Protein AF-A0A7S2MHM2-F1 (afdb_monomer_lite)

InterPro domains:
  IPR000322 Glycoside hydrolase family 31, TIM barrel domain [PF01055] (9-125)
  IPR017853 Glycoside hydrolase superfamily [SSF51445] (14-137)
  IPR051816 Glycosyl Hydrolase Family 31 [PTHR43863] (15-139)

pLDDT: mean 83.75, std 18.05, range [33.81, 98.25]

Sequence (139 aa):
MPAANVVGRRDEGSDVMLGRAAWAGSQRYGGGVWSGDTRSTWADFNQQFKAGLNMVMSGITYWTTDIGGFGRDVHTPGSGITTDPYMRELIVRWFQWGAFCPLFRLHGCRTGPTWPAGEPGLCGQTPSNEVWMYGEEAE

Foldseek 3Di:
DDDDPPQQDPPDDPDEAEDQDDDQPRVVNRYAYEVPQFWLDPVRLVVVVVVLVVCVVSVRQRYAYAQSGAFHDLVDPPTLALARPRSLVSNLVSQVVLVVGNHRDHYYQGAHPPDDRPPGRPRPVHDDRDQCSNDPVSD

Secondary structure (DSSP, 8-state):
---------TTS-----EES---TTGGGGT-EEE--S-BSSHHHHHHHHHHHHHHHHTT--SEE--TT-SB--TTSTTTT-TTSHHHHHHHHHHHHHHTTSSS---------TTSPTTS---TTSSPP-SGGGG-GGG-

Structure (mmCIF, N/CA/C/O backbone):
data_AF-A0A7S2MHM2-F1
#
_entry.id   AF-A0A7S2MHM2-F1
#
loop_
_atom_site.group_PDB
_atom_site.id
_atom_site.type_symbol
_atom_site.label_atom_id
_atom_site.label_alt_id
_atom_site.label_comp_id
_atom_site.label_asym_id
_atom_site.label_entity_id
_atom_site.label_seq_id
_atom_site.pdbx_PDB_ins_code
_atom_site.Cartn_x
_atom_site.Cartn_y
_atom_site.Cartn_z
_atom_site.occupancy
_atom_site.B_iso_or_equiv
_atom_site.auth_seq_id
_atom_site.auth_comp_id
_atom_site.auth_asym_id
_atom_site.auth_atom_id
_atom_site.pdbx_PDB_model_num
ATOM 1 N N . MET A 1 1 ? -14.139 27.022 24.654 1.00 34.69 1 MET A N 1
ATOM 2 C CA . MET A 1 1 ? -14.080 26.711 23.210 1.00 34.69 1 MET A CA 1
ATOM 3 C C . MET A 1 1 ? -14.200 25.199 23.055 1.00 34.69 1 MET A C 1
ATOM 5 O O . MET A 1 1 ? -13.219 24.529 23.359 1.00 34.69 1 MET A O 1
ATOM 9 N N . PRO A 1 2 ? -15.361 24.611 22.721 1.00 33.81 2 PRO A N 1
ATOM 10 C CA . PRO A 1 2 ? -15.408 23.174 22.489 1.00 33.81 2 PRO A CA 1
ATOM 11 C C . PRO A 1 2 ? -14.804 22.874 21.111 1.00 33.81 2 PRO A C 1
ATOM 13 O O . PRO A 1 2 ? -15.116 23.545 20.128 1.00 33.81 2 PRO A O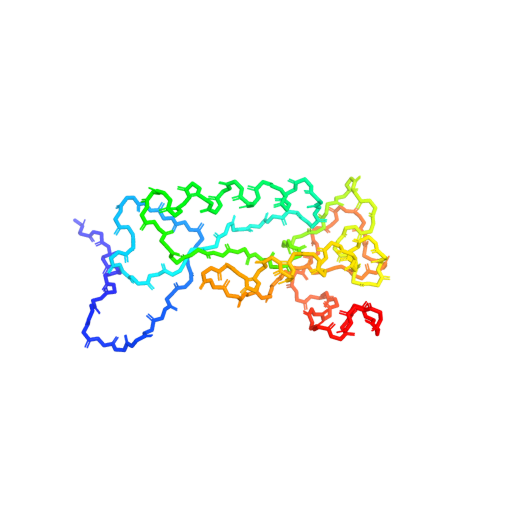 1
ATOM 16 N N . ALA A 1 3 ? -13.897 21.899 21.069 1.00 35.56 3 ALA A N 1
ATOM 17 C CA . ALA A 1 3 ? -13.315 21.379 19.842 1.00 35.56 3 ALA A CA 1
ATOM 18 C C . ALA A 1 3 ? -14.413 20.772 18.955 1.00 35.56 3 ALA A C 1
ATOM 20 O O . ALA A 1 3 ? -15.348 20.144 19.455 1.00 35.56 3 ALA A O 1
ATOM 21 N N . ALA A 1 4 ? -14.297 20.978 17.643 1.00 37.09 4 ALA A N 1
ATOM 22 C CA . ALA A 1 4 ? -15.204 20.422 16.652 1.00 37.09 4 ALA A CA 1
ATOM 23 C C . ALA A 1 4 ? -15.181 18.886 16.715 1.00 37.09 4 ALA A C 1
ATOM 25 O O . ALA A 1 4 ? -14.258 18.231 16.235 1.00 37.09 4 ALA A O 1
ATOM 26 N N . ASN A 1 5 ? -16.215 18.317 17.325 1.00 34.44 5 ASN A N 1
ATOM 27 C CA . ASN A 1 5 ? -16.526 16.902 17.248 1.00 34.44 5 ASN A CA 1
ATOM 28 C C . ASN A 1 5 ? -17.070 16.611 15.846 1.00 34.44 5 ASN A C 1
ATOM 30 O O . ASN A 1 5 ? -18.279 16.674 15.629 1.00 34.44 5 ASN A O 1
ATOM 34 N N . VAL A 1 6 ? -16.203 16.247 14.899 1.00 42.94 6 VAL A N 1
ATOM 35 C CA . VAL A 1 6 ? -16.643 15.457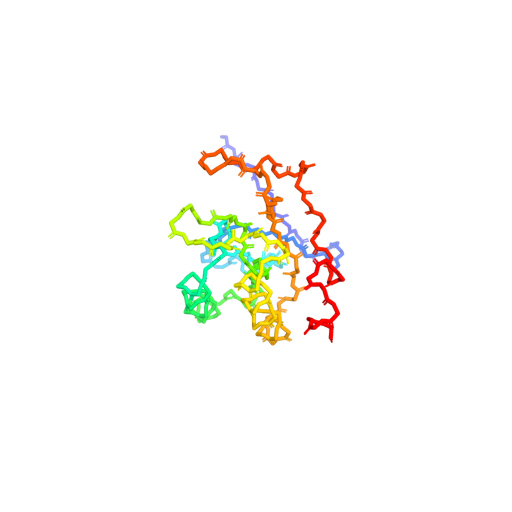 13.737 1.00 42.94 6 VAL A CA 1
ATOM 36 C C . VAL A 1 6 ? -16.861 14.030 14.242 1.00 42.94 6 VAL A C 1
ATOM 38 O O . VAL A 1 6 ? -16.046 13.131 14.059 1.00 42.94 6 VAL A O 1
ATOM 41 N N . VAL A 1 7 ? -17.931 13.855 15.016 1.00 47.66 7 VAL A N 1
ATOM 42 C CA . VAL A 1 7 ? -18.399 12.553 15.482 1.00 47.66 7 VAL A CA 1
ATOM 43 C C . VAL A 1 7 ? -19.295 12.016 14.380 1.00 47.66 7 VAL A C 1
ATOM 45 O O . VAL A 1 7 ? -20.451 12.415 14.268 1.00 47.66 7 VAL A O 1
ATOM 48 N N . GLY A 1 8 ? -18.744 11.117 13.562 1.00 45.97 8 GLY A N 1
ATOM 49 C CA . GLY A 1 8 ? -19.541 10.202 12.750 1.00 45.97 8 GLY A CA 1
ATOM 50 C C . GLY A 1 8 ? -20.414 9.381 13.694 1.00 45.97 8 GLY A C 1
ATOM 51 O O . GLY A 1 8 ? -19.940 8.472 14.379 1.00 45.97 8 GLY A O 1
ATOM 52 N N . ARG A 1 9 ? -21.665 9.810 13.832 1.00 44.19 9 ARG A N 1
ATOM 53 C CA . ARG A 1 9 ? -22.693 9.197 14.666 1.00 44.19 9 ARG A CA 1
ATOM 54 C C . ARG A 1 9 ? -23.286 8.034 13.867 1.00 44.19 9 ARG A C 1
ATOM 56 O O . ARG A 1 9 ? -23.596 8.203 12.696 1.00 44.19 9 ARG A O 1
ATOM 63 N N . ARG A 1 10 ? -23.424 6.862 14.492 1.00 49.84 10 ARG A N 1
ATOM 64 C CA . ARG A 1 10 ? -23.901 5.595 13.891 1.00 49.84 10 ARG A CA 1
ATOM 65 C C . ARG A 1 10 ? -25.396 5.582 13.498 1.00 49.84 10 ARG A C 1
ATOM 67 O O . ARG A 1 10 ? -26.002 4.519 13.522 1.00 49.84 10 ARG A O 1
ATOM 74 N N . ASP A 1 11 ? -25.982 6.723 13.142 1.00 53.53 11 ASP A N 1
ATOM 75 C CA . ASP A 1 11 ? -27.428 6.827 12.889 1.00 53.53 11 ASP A CA 1
ATOM 76 C C . ASP A 1 11 ? -27.802 7.202 11.439 1.00 53.53 11 ASP A C 1
ATOM 78 O O . ASP A 1 11 ? -28.986 7.252 11.127 1.00 53.53 11 ASP A O 1
ATOM 82 N N . GLU A 1 12 ? -26.845 7.371 10.518 1.00 52.75 12 GLU A N 1
ATOM 83 C CA . GLU A 1 12 ? -27.126 7.571 9.085 1.00 52.75 12 GLU A CA 1
ATOM 84 C C . GLU A 1 12 ? -26.075 6.846 8.221 1.00 52.75 12 GLU A C 1
ATOM 86 O O . GLU A 1 12 ? -24.896 7.173 8.289 1.00 52.75 12 GLU A O 1
ATOM 91 N N . GLY A 1 13 ? -26.506 5.860 7.421 1.00 56.91 13 GLY A N 1
ATOM 92 C CA . GLY A 1 13 ? -25.727 5.278 6.315 1.00 56.91 13 GLY A CA 1
ATOM 93 C C . GLY A 1 13 ? -24.604 4.300 6.692 1.00 56.91 13 GLY A C 1
ATOM 94 O O . GLY A 1 13 ? -23.831 4.502 7.622 1.00 56.91 13 GLY A O 1
ATOM 95 N N . SER A 1 14 ? -24.472 3.214 5.931 1.00 70.50 14 SER A N 1
ATOM 96 C CA . SER A 1 14 ? -23.352 2.260 5.985 1.00 70.50 14 SER A CA 1
ATOM 97 C C . SER A 1 14 ? -22.073 2.823 5.341 1.00 70.50 14 SER A C 1
ATOM 99 O O . SER A 1 14 ? -21.382 2.111 4.611 1.00 70.50 14 SER A O 1
ATOM 101 N N . ASP A 1 15 ? -21.790 4.107 5.550 1.00 78.12 15 ASP A N 1
ATOM 102 C CA . ASP A 1 15 ? -20.695 4.807 4.888 1.00 78.12 15 ASP A CA 1
ATOM 103 C C . ASP A 1 15 ? -19.367 4.531 5.598 1.00 78.12 15 ASP A C 1
ATOM 105 O O . ASP A 1 15 ? -19.273 4.514 6.828 1.00 78.12 15 ASP A O 1
ATOM 109 N N . VAL A 1 16 ? -18.315 4.321 4.807 1.00 81.88 16 VAL A N 1
ATOM 110 C CA . VAL A 1 16 ? -16.957 4.076 5.302 1.00 81.88 16 VAL A CA 1
ATOM 111 C C . VAL A 1 16 ? -16.073 5.250 4.912 1.00 81.88 16 VAL A C 1
ATOM 113 O O . VAL A 1 16 ? -15.862 5.525 3.732 1.00 81.88 16 VAL A O 1
ATOM 116 N N . MET A 1 17 ? -15.512 5.924 5.914 1.00 88.94 17 MET A N 1
ATOM 117 C CA . MET A 1 17 ? -14.515 6.975 5.709 1.00 88.94 17 MET A CA 1
ATOM 118 C C . MET A 1 17 ? -13.121 6.362 5.618 1.00 88.94 17 MET A C 1
ATOM 120 O O . MET A 1 17 ? -12.796 5.465 6.389 1.00 88.94 17 MET A O 1
ATOM 124 N N . LEU A 1 18 ? -12.270 6.868 4.728 1.00 93.38 18 LEU A N 1
ATOM 125 C CA . LEU A 1 18 ? -10.874 6.445 4.637 1.00 93.38 18 LEU A CA 1
ATOM 126 C C . LEU A 1 18 ? -9.971 7.502 5.293 1.00 93.38 18 LEU A C 1
ATOM 128 O O . LEU A 1 18 ? -9.887 8.632 4.816 1.00 93.38 18 LEU A O 1
ATOM 132 N N . GLY A 1 19 ? -9.310 7.149 6.398 1.00 94.00 19 GLY A N 1
ATOM 133 C CA . GLY A 1 19 ? -8.427 8.023 7.178 1.00 94.00 19 GLY A CA 1
ATOM 134 C C . GLY A 1 19 ? -6.959 7.583 7.144 1.00 94.00 19 GLY A C 1
ATOM 135 O O . GLY A 1 19 ? -6.657 6.396 7.111 1.00 94.00 19 GLY A O 1
ATOM 136 N N . ARG A 1 20 ? -6.016 8.535 7.167 1.00 95.56 20 ARG A N 1
ATOM 137 C CA . ARG A 1 20 ? -4.564 8.233 7.108 1.00 95.56 20 ARG A CA 1
ATOM 138 C C . ARG A 1 20 ? -3.930 7.992 8.480 1.00 95.56 20 ARG A C 1
ATOM 140 O O . ARG A 1 20 ? -2.751 7.681 8.584 1.00 95.56 20 ARG A O 1
ATOM 147 N N . ALA A 1 21 ? -4.693 8.208 9.544 1.00 93.38 21 ALA A N 1
ATOM 148 C CA . ALA A 1 21 ? -4.233 8.095 10.917 1.00 93.38 21 ALA A CA 1
ATOM 149 C C . ALA A 1 21 ? -5.366 7.588 11.806 1.00 93.38 21 ALA A C 1
ATOM 151 O O . ALA A 1 21 ? -6.546 7.800 11.520 1.00 93.38 21 ALA A O 1
ATOM 152 N N . ALA A 1 22 ? -4.989 6.944 12.903 1.00 93.62 22 ALA A N 1
ATOM 153 C CA . ALA A 1 22 ? -5.911 6.444 13.905 1.00 93.62 22 ALA A CA 1
ATOM 154 C C . ALA A 1 22 ? -5.315 6.589 15.304 1.00 93.62 22 ALA A C 1
ATOM 156 O O . ALA A 1 22 ? -4.102 6.702 15.479 1.00 93.62 22 ALA A O 1
ATOM 157 N N . TRP A 1 23 ? -6.194 6.562 16.297 1.00 94.44 23 TRP A N 1
ATOM 158 C CA . TRP A 1 23 ? -5.847 6.489 17.707 1.00 94.44 23 TRP A CA 1
ATOM 159 C C . TRP A 1 23 ? -6.633 5.355 18.372 1.00 94.44 23 TRP A C 1
ATOM 161 O O . TRP A 1 23 ? -7.527 4.753 17.771 1.00 94.44 23 TRP A O 1
ATOM 171 N N . ALA A 1 24 ? -6.317 5.065 19.633 1.00 94.81 24 ALA A N 1
ATOM 172 C CA . ALA A 1 24 ? -7.032 4.073 20.420 1.00 94.81 24 ALA A CA 1
ATOM 173 C C . ALA A 1 24 ? -8.553 4.315 20.382 1.00 94.81 24 ALA A C 1
ATOM 175 O O . ALA A 1 24 ? -9.061 5.377 20.761 1.00 94.81 24 ALA A O 1
ATOM 176 N N . GLY A 1 25 ? -9.286 3.301 19.922 1.00 92.12 25 GLY A N 1
ATOM 177 C CA . GLY A 1 25 ? -10.737 3.345 19.813 1.00 92.12 25 GLY A CA 1
ATOM 178 C C . GLY A 1 25 ? -11.279 3.934 18.507 1.00 92.12 25 GLY A C 1
ATOM 179 O O . GLY A 1 25 ? -12.500 4.005 18.379 1.00 92.12 25 GLY A O 1
ATOM 180 N N . SER A 1 26 ? -10.436 4.323 17.540 1.00 91.50 26 SER A N 1
ATOM 181 C CA . SER A 1 26 ? -10.876 4.826 16.226 1.00 91.50 26 SER A CA 1
ATOM 182 C C . SER A 1 26 ? -11.804 3.862 15.474 1.00 91.50 26 SER A C 1
ATOM 184 O O . SER A 1 26 ? -12.694 4.319 14.760 1.00 91.50 26 SER A O 1
ATOM 186 N N . GLN A 1 27 ? -11.683 2.548 15.690 1.00 90.50 27 GLN A N 1
ATOM 187 C CA . GLN A 1 27 ? -12.519 1.525 15.050 1.00 90.50 27 GLN A CA 1
ATOM 188 C C . GLN A 1 27 ? -14.027 1.690 15.318 1.00 90.50 27 GLN A C 1
ATOM 190 O O . GLN A 1 27 ? -14.852 1.221 14.537 1.00 90.50 27 GLN A O 1
ATOM 195 N N . ARG A 1 28 ? -14.422 2.387 16.398 1.00 89.38 28 ARG A N 1
ATOM 196 C CA . ARG A 1 28 ? -15.844 2.617 16.721 1.00 89.38 28 ARG A CA 1
ATOM 197 C C . ARG A 1 28 ? -16.555 3.527 15.717 1.00 89.38 28 ARG A C 1
ATOM 199 O O . ARG A 1 28 ? -17.778 3.456 15.609 1.00 89.38 28 ARG A O 1
ATOM 206 N N . TYR A 1 29 ? -15.791 4.335 14.982 1.00 86.06 29 TYR A N 1
ATOM 207 C CA . TYR A 1 29 ? -16.299 5.316 14.022 1.00 86.06 29 TYR A CA 1
ATOM 208 C C . TYR A 1 29 ? -16.411 4.778 12.590 1.00 86.06 29 TYR A C 1
ATOM 210 O O . TYR A 1 29 ? -16.711 5.548 11.689 1.00 86.06 29 TYR A O 1
ATOM 218 N N . GLY A 1 30 ? -16.157 3.482 12.362 1.00 73.62 30 GLY A N 1
ATOM 219 C CA . GLY A 1 30 ? -16.355 2.856 11.047 1.00 73.62 30 GLY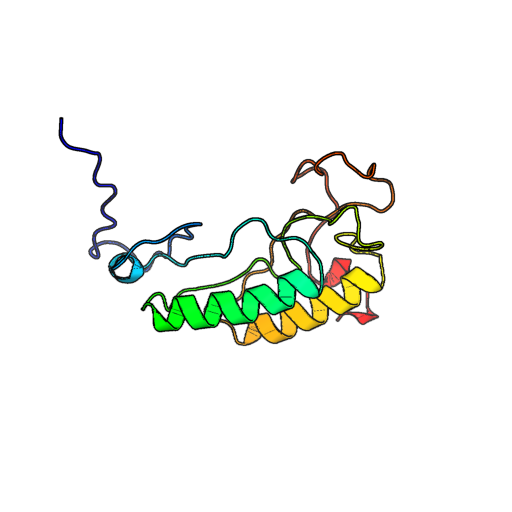 A CA 1
ATOM 220 C C . GLY A 1 30 ? -15.387 3.325 9.954 1.00 73.62 30 GLY A C 1
ATOM 221 O O . GLY A 1 30 ? -15.611 3.031 8.785 1.00 73.62 30 GLY A O 1
ATOM 222 N N . GLY A 1 31 ? -14.317 4.040 10.312 1.00 81.56 31 GLY A N 1
ATOM 223 C CA . GLY A 1 31 ? -13.308 4.494 9.360 1.00 81.56 31 GLY A CA 1
ATOM 224 C C . GLY A 1 31 ? -12.298 3.397 9.018 1.00 81.56 31 GLY A C 1
ATOM 225 O O . GLY A 1 31 ? -11.714 2.794 9.920 1.00 81.56 31 GLY A O 1
ATOM 226 N N . GLY A 1 32 ? -12.071 3.166 7.727 1.00 91.12 32 GLY A N 1
ATOM 227 C CA . GLY A 1 32 ? -10.916 2.426 7.234 1.00 91.12 32 GLY A CA 1
ATOM 228 C C . GLY A 1 32 ? -9.642 3.260 7.348 1.00 91.12 32 GLY A C 1
ATOM 229 O O . GLY A 1 32 ? -9.674 4.478 7.186 1.00 91.12 32 GLY A O 1
ATOM 230 N N . VAL A 1 33 ? -8.514 2.613 7.622 1.00 96.12 33 VAL A N 1
ATOM 231 C CA . VAL A 1 33 ? -7.208 3.267 7.749 1.00 96.12 33 VAL A CA 1
ATOM 232 C C . VAL A 1 33 ? -6.279 2.790 6.645 1.00 96.12 33 VAL A C 1
ATOM 234 O O . VAL A 1 33 ? -6.171 1.589 6.421 1.00 96.12 33 VAL A O 1
ATOM 237 N N . TRP A 1 34 ? -5.577 3.702 5.974 1.00 97.62 34 TRP A N 1
ATOM 238 C CA . TRP A 1 34 ? -4.486 3.312 5.076 1.00 97.62 34 TRP A CA 1
ATOM 239 C C . TRP A 1 34 ? -3.132 3.792 5.577 1.00 97.62 34 TRP A C 1
ATOM 241 O O . TRP A 1 34 ? -3.031 4.775 6.308 1.00 97.62 34 TRP A O 1
ATOM 251 N N . SER A 1 35 ? -2.084 3.085 5.166 1.00 97.00 35 SER A N 1
ATOM 252 C CA . SER A 1 35 ? -0.701 3.300 5.603 1.00 97.00 35 SER A CA 1
ATOM 253 C C . SER A 1 35 ? -0.051 4.616 5.161 1.00 97.00 35 SER A C 1
ATOM 255 O O . SER A 1 35 ? 1.076 4.896 5.564 1.00 97.00 35 SER A O 1
ATOM 257 N N . GLY A 1 36 ? -0.716 5.410 4.323 1.00 95.44 36 GLY A N 1
ATOM 258 C CA . GLY A 1 36 ? -0.157 6.640 3.771 1.00 95.44 36 GLY A CA 1
ATOM 259 C C . GLY A 1 36 ? 0.853 6.426 2.643 1.00 95.44 36 GLY A C 1
ATOM 260 O O . GLY A 1 36 ? 0.894 5.379 1.992 1.00 95.44 36 GLY A O 1
ATOM 261 N N . ASP A 1 37 ? 1.651 7.468 2.427 1.00 94.44 37 ASP A N 1
ATOM 262 C CA . ASP A 1 37 ? 2.425 7.711 1.211 1.00 94.44 37 ASP A CA 1
ATOM 263 C C . ASP A 1 37 ? 3.729 6.883 1.213 1.00 94.44 37 ASP A C 1
ATOM 265 O O . ASP A 1 37 ? 4.809 7.355 1.566 1.00 94.44 37 ASP A O 1
ATOM 269 N N . THR A 1 38 ? 3.614 5.604 0.856 1.00 95.44 38 THR A N 1
ATOM 270 C CA . THR A 1 38 ? 4.726 4.633 0.826 1.00 95.44 38 THR A CA 1
ATOM 271 C C . THR A 1 38 ? 5.479 4.654 -0.502 1.00 95.44 38 THR A C 1
ATOM 273 O O . THR A 1 38 ? 4.939 5.079 -1.525 1.00 95.44 38 THR A O 1
ATOM 276 N N . ARG A 1 39 ? 6.724 4.166 -0.535 1.00 94.31 39 ARG A N 1
ATOM 277 C CA . ARG A 1 39 ? 7.456 4.025 -1.798 1.00 94.31 39 ARG A CA 1
ATOM 278 C C . ARG A 1 39 ? 7.114 2.708 -2.482 1.00 94.31 39 ARG A C 1
ATOM 280 O O . ARG A 1 39 ? 6.901 1.684 -1.834 1.00 94.31 39 ARG A O 1
ATOM 287 N N . SER A 1 40 ? 7.148 2.722 -3.807 1.00 94.81 40 SER A N 1
ATOM 288 C CA . SER A 1 40 ? 6.901 1.558 -4.662 1.00 94.81 40 SER A CA 1
ATOM 289 C C . SER A 1 40 ? 8.149 0.665 -4.694 1.00 94.81 40 SER A C 1
ATOM 291 O O . SER A 1 40 ? 8.875 0.634 -5.687 1.00 94.81 40 SER A O 1
ATOM 293 N N . THR A 1 41 ? 8.457 0.006 -3.572 1.00 97.19 41 THR A N 1
ATOM 294 C CA . THR A 1 41 ? 9.628 -0.875 -3.414 1.00 97.19 41 THR A CA 1
ATOM 295 C C . THR A 1 41 ? 9.283 -2.156 -2.652 1.00 97.19 41 THR A C 1
ATOM 297 O O . THR A 1 41 ? 8.385 -2.169 -1.808 1.00 97.19 41 THR A O 1
ATOM 300 N N . TRP A 1 42 ? 10.056 -3.225 -2.866 1.00 98.06 42 TRP A N 1
ATOM 301 C CA . TRP A 1 42 ? 9.940 -4.475 -2.094 1.00 98.06 42 TRP A CA 1
ATOM 302 C C . TRP A 1 42 ? 10.171 -4.298 -0.588 1.00 98.06 42 TRP A C 1
ATOM 304 O O . TRP A 1 42 ? 9.588 -5.018 0.227 1.00 98.06 42 TRP A O 1
ATOM 314 N N . ALA A 1 43 ? 11.032 -3.355 -0.199 1.00 97.69 43 ALA A N 1
ATOM 315 C CA . ALA A 1 43 ? 11.313 -3.076 1.205 1.00 97.69 43 ALA A CA 1
ATOM 316 C C . ALA A 1 43 ? 10.096 -2.452 1.904 1.00 97.69 43 ALA A C 1
ATOM 318 O O . ALA A 1 43 ? 9.748 -2.858 3.015 1.00 97.69 43 ALA A O 1
ATOM 319 N N . ASP A 1 44 ? 9.429 -1.500 1.252 1.00 97.94 44 ASP A N 1
ATOM 320 C CA . ASP A 1 44 ? 8.222 -0.875 1.792 1.00 97.94 44 ASP A CA 1
ATOM 321 C C . ASP A 1 44 ? 7.027 -1.844 1.739 1.00 97.94 44 ASP A C 1
ATOM 323 O O . ASP A 1 44 ? 6.283 -1.913 2.717 1.00 97.94 44 ASP A O 1
ATOM 327 N N . PHE A 1 45 ? 6.903 -2.683 0.701 1.00 98.12 45 PHE A N 1
ATOM 328 C CA . PHE A 1 45 ? 5.909 -3.767 0.650 1.00 98.12 45 PHE A CA 1
ATOM 329 C C . PHE A 1 45 ? 6.013 -4.706 1.867 1.00 98.12 45 PHE A C 1
ATOM 331 O O . PHE A 1 45 ? 5.030 -4.949 2.569 1.00 98.12 45 PHE A O 1
ATOM 338 N N . ASN A 1 46 ? 7.225 -5.163 2.200 1.00 97.94 46 ASN A N 1
ATOM 339 C CA . ASN A 1 46 ? 7.457 -6.001 3.382 1.00 97.94 46 ASN A CA 1
ATOM 340 C C . ASN A 1 46 ? 7.152 -5.282 4.706 1.00 97.94 46 ASN A C 1
ATOM 342 O O . ASN A 1 46 ? 6.705 -5.907 5.672 1.00 97.94 46 ASN A O 1
ATOM 346 N N . GLN A 1 47 ? 7.402 -3.973 4.784 1.00 98.12 47 GLN A N 1
ATOM 347 C CA . GLN A 1 47 ? 7.034 -3.183 5.960 1.00 98.12 47 GLN A CA 1
ATOM 348 C C . GLN A 1 47 ? 5.516 -3.084 6.115 1.00 98.12 47 GLN A C 1
ATOM 350 O O . GLN A 1 47 ? 5.025 -3.162 7.241 1.00 98.12 47 GLN A O 1
ATOM 355 N N . GLN A 1 48 ? 4.771 -2.996 5.009 1.00 98.06 48 GLN A N 1
ATOM 356 C CA . GLN A 1 48 ? 3.313 -2.929 5.057 1.00 98.06 48 GLN A CA 1
ATOM 357 C C . GLN A 1 48 ? 2.673 -4.179 5.646 1.00 98.06 48 GLN A C 1
ATOM 359 O O . GLN A 1 48 ? 1.737 -4.061 6.433 1.00 98.06 48 GLN A O 1
ATOM 364 N N . PHE A 1 49 ? 3.212 -5.363 5.358 1.00 94.94 49 PHE A N 1
ATOM 365 C CA . PHE A 1 49 ? 2.738 -6.596 5.983 1.00 94.94 49 PHE A CA 1
ATOM 366 C C . PHE A 1 49 ? 2.808 -6.522 7.519 1.00 94.94 49 PHE A C 1
ATOM 368 O O . PHE A 1 49 ? 1.841 -6.815 8.223 1.00 94.94 49 PHE A O 1
ATOM 375 N N . LYS A 1 50 ? 3.944 -6.050 8.050 1.00 97.06 50 LYS A N 1
ATOM 376 C CA . LYS A 1 50 ? 4.153 -5.878 9.497 1.00 97.06 50 LYS A CA 1
ATOM 377 C C . LYS A 1 50 ? 3.263 -4.773 10.067 1.00 97.06 50 LYS A C 1
ATOM 379 O O . LYS A 1 50 ? 2.720 -4.937 11.157 1.00 97.06 50 LYS A O 1
ATOM 384 N N . ALA A 1 51 ? 3.117 -3.658 9.354 1.00 97.25 51 ALA A N 1
ATOM 385 C CA . ALA A 1 51 ? 2.268 -2.549 9.776 1.00 97.25 51 ALA A CA 1
ATOM 386 C C . ALA A 1 51 ? 0.800 -2.987 9.886 1.00 97.25 51 ALA A C 1
ATOM 388 O O . ALA A 1 51 ? 0.180 -2.770 10.924 1.00 97.25 51 ALA A O 1
ATOM 389 N N . GLY A 1 52 ? 0.279 -3.681 8.871 1.00 96.25 52 GLY A N 1
ATOM 390 C CA . GLY A 1 52 ? -1.098 -4.171 8.848 1.00 96.25 52 GLY A CA 1
ATOM 391 C C . GLY A 1 52 ? -1.413 -5.121 9.999 1.00 96.25 52 GLY A C 1
ATOM 392 O O . GLY A 1 52 ? -2.398 -4.918 10.707 1.00 96.25 52 GLY A O 1
ATOM 393 N N . LEU A 1 53 ? -0.542 -6.103 10.262 1.00 96.75 53 LEU A N 1
ATOM 394 C CA . LEU A 1 53 ? -0.727 -7.020 11.392 1.00 96.75 53 LEU A CA 1
ATOM 395 C C . LEU A 1 53 ? -0.766 -6.279 12.736 1.00 96.75 53 LEU A C 1
ATOM 397 O O . LEU A 1 53 ? -1.661 -6.521 13.542 1.00 96.75 53 LEU A O 1
ATOM 401 N N . ASN A 1 54 ? 0.151 -5.336 12.970 1.00 97.56 54 ASN A N 1
ATOM 402 C CA . ASN A 1 54 ? 0.168 -4.553 14.210 1.00 97.56 54 ASN A CA 1
ATOM 403 C C . ASN A 1 54 ? -1.065 -3.646 14.356 1.00 97.56 54 ASN A C 1
ATOM 405 O O . ASN A 1 54 ? -1.580 -3.486 15.464 1.00 97.56 54 ASN A O 1
ATOM 409 N N . MET A 1 55 ? -1.572 -3.085 13.255 1.00 96.31 55 MET A N 1
ATOM 410 C CA . MET A 1 55 ? -2.807 -2.294 13.251 1.00 96.31 55 MET A CA 1
ATOM 411 C C . MET A 1 55 ? -4.022 -3.145 13.630 1.00 96.31 55 MET A C 1
ATOM 413 O O . MET A 1 55 ? -4.792 -2.757 14.513 1.00 96.31 55 MET A O 1
ATOM 417 N N . VAL A 1 56 ? -4.147 -4.339 13.043 1.00 94.06 56 VAL A N 1
ATOM 418 C CA . VAL A 1 56 ? -5.229 -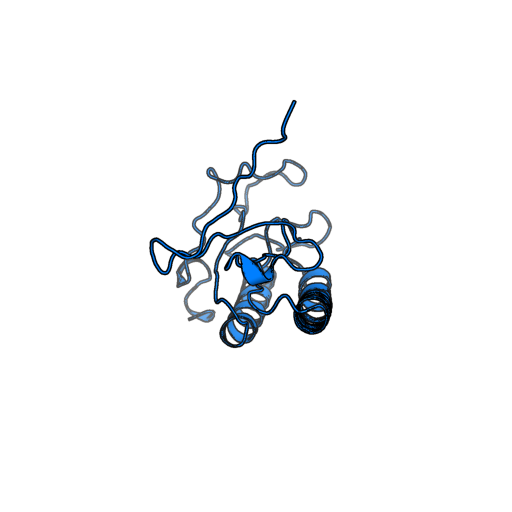5.281 13.369 1.00 94.06 56 VAL A CA 1
ATOM 419 C C . VAL A 1 56 ? -5.132 -5.742 14.826 1.00 94.06 56 VAL A C 1
ATOM 421 O O . VAL A 1 56 ? -6.138 -5.726 15.535 1.00 94.06 56 VAL A O 1
ATOM 424 N N . MET A 1 57 ? -3.927 -6.053 15.318 1.00 96.38 57 MET A N 1
ATOM 425 C CA . MET A 1 57 ? -3.696 -6.403 16.730 1.00 96.38 57 MET A CA 1
ATOM 426 C C . MET A 1 57 ? -4.015 -5.252 17.696 1.00 96.38 57 MET A C 1
ATOM 428 O O . MET A 1 57 ? -4.371 -5.495 18.846 1.00 96.38 57 MET A O 1
ATOM 432 N N . SER A 1 58 ? -3.946 -4.006 17.226 1.00 95.38 58 SER A N 1
ATOM 433 C CA . SER A 1 58 ? -4.333 -2.806 17.981 1.00 95.38 58 SER A CA 1
ATOM 434 C C . SER A 1 58 ? -5.846 -2.525 17.940 1.00 95.38 58 SER A C 1
ATOM 436 O O . SER A 1 58 ? -6.303 -1.506 18.459 1.00 95.38 58 SER A O 1
ATOM 438 N N . GLY A 1 59 ? -6.641 -3.407 17.325 1.00 94.50 59 GLY A N 1
ATOM 439 C CA . GLY A 1 59 ? -8.096 -3.287 17.219 1.00 94.50 59 GLY A CA 1
ATOM 440 C C . GLY A 1 59 ? -8.586 -2.476 16.016 1.00 94.50 59 GLY A C 1
ATOM 441 O O . GLY A 1 59 ? -9.789 -2.241 15.906 1.00 94.50 59 GLY A O 1
ATOM 442 N N . ILE A 1 60 ? -7.693 -2.061 15.108 1.00 94.88 60 ILE A N 1
ATOM 443 C CA . ILE A 1 60 ? -8.044 -1.371 13.860 1.00 94.88 60 ILE A CA 1
ATOM 444 C C . ILE A 1 60 ? -8.123 -2.406 12.734 1.00 94.88 60 ILE A C 1
ATOM 446 O O . ILE A 1 60 ? -7.145 -2.681 12.043 1.00 94.88 60 ILE A O 1
ATOM 450 N N . THR A 1 61 ? -9.295 -3.018 12.573 1.00 92.62 61 THR A N 1
ATOM 451 C CA . THR A 1 61 ? -9.498 -4.132 11.633 1.00 92.62 61 THR A CA 1
ATOM 452 C C . THR A 1 61 ? -9.736 -3.685 10.194 1.00 92.62 61 THR A C 1
ATOM 454 O O . THR A 1 61 ? -9.395 -4.416 9.270 1.00 92.62 61 THR A O 1
ATOM 457 N N . TYR A 1 62 ? -10.291 -2.490 9.978 1.00 94.25 62 TYR A N 1
ATOM 458 C CA . TYR A 1 62 ? -10.435 -1.908 8.642 1.00 94.25 62 TYR A CA 1
ATOM 459 C C . TYR A 1 62 ? -9.144 -1.184 8.277 1.00 94.25 62 TYR A C 1
ATOM 461 O O . TYR A 1 62 ? -8.979 0.001 8.561 1.00 94.25 62 TYR A O 1
ATOM 469 N N . TRP A 1 63 ? -8.211 -1.921 7.678 1.00 96.75 63 TRP A N 1
ATOM 470 C CA . TRP A 1 63 ? -6.900 -1.418 7.282 1.00 96.75 63 TRP A CA 1
ATOM 471 C C . TRP A 1 63 ? -6.544 -1.820 5.845 1.00 96.75 63 TRP A C 1
ATOM 473 O O . TRP A 1 63 ? -6.947 -2.885 5.379 1.00 96.75 63 TRP A O 1
ATOM 483 N N . THR A 1 64 ? -5.784 -0.978 5.143 1.00 97.81 64 THR A N 1
ATOM 484 C CA . THR A 1 64 ? -5.289 -1.241 3.782 1.00 97.81 64 THR A CA 1
ATOM 485 C C . THR A 1 64 ? -3.997 -0.487 3.466 1.00 97.81 64 THR A C 1
ATOM 487 O O . THR A 1 64 ? -3.510 0.336 4.239 1.00 97.81 64 THR A O 1
ATOM 490 N N . THR A 1 65 ? -3.464 -0.740 2.276 1.00 98.19 65 THR A N 1
ATOM 491 C CA . THR A 1 65 ? -2.362 0.001 1.658 1.00 98.19 65 THR A CA 1
ATOM 492 C C . THR A 1 65 ? -2.805 0.658 0.352 1.00 98.19 65 THR A C 1
ATOM 494 O O . THR A 1 65 ? -3.947 0.490 -0.089 1.00 98.19 65 THR A O 1
ATOM 497 N N . ASP A 1 66 ? -1.894 1.413 -0.259 1.00 97.69 66 ASP A N 1
ATOM 498 C CA . ASP A 1 66 ? -1.913 1.682 -1.695 1.00 97.69 66 ASP A CA 1
ATOM 499 C C . ASP A 1 66 ? -1.274 0.479 -2.409 1.00 97.69 66 ASP A C 1
ATOM 501 O O . ASP A 1 66 ? -0.081 0.227 -2.227 1.00 97.69 66 ASP A O 1
ATOM 505 N N . ILE A 1 67 ? -2.043 -0.294 -3.186 1.00 98.19 67 ILE A N 1
ATOM 506 C CA . ILE A 1 67 ? -1.482 -1.435 -3.931 1.00 98.19 67 ILE A CA 1
ATOM 507 C C . ILE A 1 67 ? -0.418 -0.941 -4.921 1.00 98.19 67 ILE A C 1
ATOM 509 O O . ILE A 1 67 ? -0.691 -0.102 -5.781 1.00 98.19 67 ILE A O 1
ATOM 513 N N . GLY A 1 68 ? 0.795 -1.482 -4.795 1.00 95.88 68 GLY A N 1
ATOM 514 C CA . GLY A 1 68 ? 1.974 -1.063 -5.556 1.00 95.88 68 GLY A CA 1
ATOM 515 C C . GLY A 1 68 ? 2.756 0.096 -4.928 1.00 95.88 68 GLY A C 1
ATOM 516 O O . GLY A 1 68 ? 3.757 0.508 -5.501 1.00 95.88 68 GLY A O 1
ATOM 517 N N . GLY A 1 69 ? 2.339 0.605 -3.766 1.00 95.69 69 GLY A N 1
ATOM 518 C CA . GLY A 1 69 ? 2.919 1.780 -3.118 1.00 95.69 69 GLY A CA 1
ATOM 519 C C . GLY A 1 69 ? 2.354 3.095 -3.660 1.00 95.69 69 GLY A C 1
ATOM 520 O O . GLY A 1 69 ? 1.665 3.126 -4.685 1.00 95.69 69 GLY A O 1
ATOM 521 N N . PHE A 1 70 ? 2.637 4.199 -2.968 1.00 92.88 70 PHE A N 1
ATOM 522 C CA . PHE A 1 70 ? 2.189 5.525 -3.389 1.00 92.88 70 PHE A CA 1
ATOM 523 C C . PHE A 1 70 ? 3.129 6.123 -4.434 1.00 92.88 70 PHE A C 1
ATOM 525 O O . PHE A 1 70 ? 2.716 6.332 -5.566 1.00 92.88 70 PHE A O 1
ATOM 532 N N . GLY A 1 71 ? 4.382 6.401 -4.071 1.00 86.12 71 GLY A N 1
ATOM 533 C CA . GLY A 1 71 ? 5.316 7.167 -4.899 1.00 86.12 71 GLY A CA 1
ATOM 534 C C . GLY A 1 71 ? 6.501 6.357 -5.415 1.00 86.12 71 GLY A C 1
ATOM 535 O O . GLY A 1 71 ? 6.796 5.262 -4.931 1.00 86.12 71 GLY A O 1
ATOM 536 N N . ARG A 1 72 ? 7.211 6.922 -6.392 1.00 85.69 72 ARG A N 1
ATOM 537 C CA . ARG A 1 72 ? 8.506 6.417 -6.865 1.00 85.69 72 ARG A CA 1
ATOM 538 C C . ARG A 1 72 ? 9.585 6.592 -5.795 1.00 85.69 72 ARG A C 1
ATOM 540 O O . ARG A 1 72 ? 9.685 7.650 -5.179 1.00 85.69 72 ARG A O 1
ATOM 547 N N . ASP A 1 73 ? 10.440 5.588 -5.636 1.00 88.69 73 ASP A N 1
ATOM 548 C CA . ASP A 1 73 ? 11.715 5.735 -4.936 1.00 88.69 73 ASP A CA 1
ATOM 549 C C . ASP A 1 73 ? 12.820 6.135 -5.920 1.00 88.69 73 ASP A C 1
ATOM 551 O O . ASP A 1 73 ? 13.046 5.469 -6.929 1.00 88.69 73 ASP A O 1
ATOM 555 N N . VAL A 1 74 ? 13.530 7.229 -5.638 1.00 83.31 74 VAL A N 1
ATOM 556 C CA . VAL A 1 74 ? 14.591 7.730 -6.531 1.00 83.31 74 VAL A CA 1
ATOM 557 C C . VAL A 1 74 ? 15.837 6.845 -6.535 1.00 83.31 74 VAL A C 1
ATOM 559 O O . VAL A 1 74 ? 16.630 6.926 -7.472 1.00 83.31 74 VAL A O 1
ATOM 562 N N . HIS A 1 75 ? 16.000 6.000 -5.518 1.00 88.88 75 HIS A N 1
ATOM 563 C CA . HIS A 1 75 ? 17.140 5.098 -5.367 1.00 88.88 75 HIS A CA 1
ATOM 564 C C . HIS A 1 75 ? 16.883 3.697 -5.934 1.00 88.88 75 HIS A C 1
ATOM 566 O O . HIS A 1 75 ? 17.813 2.898 -6.021 1.00 88.88 75 HIS A O 1
ATOM 572 N N . THR A 1 76 ? 15.652 3.412 -6.363 1.00 90.44 76 THR A N 1
ATOM 573 C CA . THR A 1 76 ? 15.242 2.118 -6.905 1.00 90.44 76 THR A CA 1
ATOM 574 C C . THR A 1 76 ? 14.840 2.280 -8.374 1.00 90.44 76 THR A C 1
ATOM 576 O O . THR A 1 76 ? 13.757 2.800 -8.664 1.00 90.44 76 THR A O 1
ATOM 579 N N . PRO A 1 77 ? 15.690 1.857 -9.331 1.00 89.38 77 PRO A N 1
ATOM 580 C CA . PRO A 1 77 ? 15.344 1.854 -10.750 1.00 89.38 77 PRO A CA 1
ATOM 581 C C . PRO A 1 77 ? 14.026 1.116 -11.012 1.00 89.38 77 PRO A C 1
ATOM 583 O O . PRO A 1 77 ? 13.729 0.121 -10.357 1.00 89.38 77 PRO A O 1
ATOM 586 N N . GLY A 1 78 ? 13.215 1.638 -11.932 1.00 89.06 78 GLY A N 1
ATOM 587 C CA . GLY A 1 78 ? 11.907 1.071 -12.274 1.00 89.06 78 GLY A CA 1
ATOM 588 C C . GLY A 1 78 ? 10.777 1.334 -11.271 1.00 89.06 78 GLY A C 1
ATOM 589 O O . GLY A 1 78 ? 9.610 1.222 -11.634 1.00 89.06 78 GLY A O 1
ATOM 590 N N . SER A 1 79 ? 11.074 1.755 -10.035 1.00 90.81 79 SER A N 1
ATOM 591 C CA . SER A 1 79 ? 10.056 2.070 -9.022 1.00 90.81 79 SER A CA 1
ATOM 592 C C . SER A 1 79 ? 9.036 3.093 -9.535 1.00 90.81 79 SER A C 1
ATOM 594 O O . SER A 1 79 ? 9.405 4.158 -10.033 1.00 90.81 79 SER A O 1
ATOM 596 N N . GLY A 1 80 ? 7.746 2.776 -9.412 1.00 88.00 80 GLY A N 1
ATOM 597 C CA . GLY A 1 80 ? 6.647 3.670 -9.786 1.00 88.00 80 GLY A CA 1
ATOM 598 C C . GLY A 1 80 ? 6.434 3.861 -11.294 1.00 88.00 80 GLY A C 1
ATOM 599 O O . GLY A 1 80 ? 5.526 4.603 -11.666 1.00 88.00 80 GLY A O 1
ATOM 600 N N . ILE A 1 81 ? 7.217 3.208 -12.162 1.00 88.38 81 ILE A N 1
ATOM 601 C CA . ILE A 1 81 ? 7.095 3.309 -13.624 1.00 88.38 81 ILE A CA 1
ATOM 602 C C . ILE A 1 81 ? 6.272 2.128 -14.144 1.00 88.38 81 ILE A C 1
ATOM 604 O O . ILE A 1 81 ? 6.755 1.007 -14.155 1.00 88.38 81 ILE A O 1
ATOM 608 N N . THR A 1 82 ? 5.035 2.355 -14.592 1.00 86.81 82 THR A N 1
ATOM 609 C CA . THR A 1 82 ? 4.080 1.272 -14.933 1.00 86.81 82 THR A CA 1
ATOM 610 C C . THR A 1 82 ? 4.555 0.332 -16.044 1.00 86.81 82 THR A C 1
ATOM 612 O O . THR A 1 82 ? 4.226 -0.850 -16.031 1.00 86.81 82 THR A O 1
ATOM 615 N N . THR A 1 83 ? 5.357 0.838 -16.982 1.00 86.94 83 THR A N 1
ATOM 616 C CA . THR A 1 83 ? 5.924 0.059 -18.093 1.00 86.94 83 THR A CA 1
ATOM 617 C C . THR A 1 83 ? 7.197 -0.701 -17.721 1.00 86.94 83 THR A C 1
ATOM 619 O O . THR A 1 83 ? 7.702 -1.464 -18.540 1.00 86.94 83 THR A O 1
ATOM 622 N N . ASP A 1 84 ? 7.756 -0.467 -16.533 1.00 91.31 84 ASP A N 1
ATOM 623 C CA . ASP A 1 84 ? 8.997 -1.100 -16.100 1.00 91.31 84 ASP A CA 1
ATOM 624 C C . ASP A 1 84 ? 8.727 -2.496 -15.498 1.00 91.31 84 ASP A C 1
ATOM 626 O O . ASP A 1 84 ? 7.824 -2.634 -14.662 1.00 91.31 84 ASP A O 1
ATOM 630 N N . PRO A 1 85 ? 9.503 -3.535 -15.869 1.00 93.50 85 PRO A N 1
ATOM 631 C CA . PRO A 1 85 ? 9.339 -4.885 -15.328 1.00 93.50 85 PRO A CA 1
ATOM 632 C C . PRO A 1 85 ? 9.411 -4.961 -13.797 1.00 93.50 85 PRO A C 1
ATOM 634 O O . PRO A 1 85 ? 8.687 -5.752 -13.195 1.00 93.50 85 PRO A O 1
ATOM 637 N N . TYR A 1 86 ? 10.231 -4.119 -13.155 1.00 94.19 86 TYR A N 1
ATOM 638 C CA . TYR A 1 86 ? 10.331 -4.058 -11.695 1.00 94.19 86 TYR A CA 1
ATOM 639 C C . TYR A 1 86 ? 8.988 -3.685 -11.064 1.00 94.19 86 TYR A C 1
ATOM 641 O O . TYR A 1 86 ? 8.518 -4.336 -10.129 1.00 94.19 86 TYR A O 1
ATOM 649 N N . MET A 1 87 ? 8.359 -2.627 -11.583 1.00 93.00 87 MET A N 1
ATOM 650 C CA . MET A 1 87 ? 7.073 -2.154 -11.080 1.00 93.00 87 MET A CA 1
ATOM 651 C C . MET A 1 87 ? 5.960 -3.151 -11.388 1.00 93.00 87 MET A C 1
ATOM 653 O O . MET A 1 87 ? 5.101 -3.370 -10.535 1.00 93.00 87 MET A O 1
ATOM 657 N N . ARG A 1 88 ? 5.986 -3.768 -12.577 1.00 93.88 88 ARG A N 1
ATOM 658 C CA . ARG A 1 88 ? 5.033 -4.809 -12.981 1.00 93.88 88 ARG A CA 1
ATOM 659 C C . ARG A 1 88 ? 5.038 -5.975 -11.997 1.00 93.88 88 ARG A C 1
ATOM 661 O O . ARG A 1 88 ? 3.989 -6.337 -11.471 1.00 93.88 88 ARG A O 1
ATOM 668 N N . GLU A 1 89 ? 6.207 -6.536 -11.698 1.00 96.88 89 GLU A N 1
ATOM 669 C CA . GLU A 1 89 ? 6.301 -7.650 -10.753 1.00 96.88 89 GLU A CA 1
ATOM 670 C C . GLU A 1 89 ? 5.847 -7.230 -9.348 1.00 96.88 89 GLU A C 1
ATOM 672 O O . GLU A 1 89 ? 5.048 -7.925 -8.710 1.00 96.88 89 GLU A O 1
ATOM 677 N N . LEU A 1 90 ? 6.317 -6.067 -8.882 1.00 96.94 90 LEU A N 1
ATOM 678 C CA . LEU A 1 90 ? 5.973 -5.545 -7.565 1.00 96.94 90 LEU A CA 1
ATOM 679 C C . LEU A 1 90 ? 4.460 -5.367 -7.411 1.00 96.94 90 LEU A C 1
ATOM 681 O O . LEU A 1 90 ? 3.893 -5.816 -6.412 1.00 96.94 90 LEU A O 1
ATOM 685 N N . ILE A 1 91 ? 3.797 -4.726 -8.379 1.00 95.69 91 ILE A N 1
ATOM 686 C CA . ILE A 1 91 ? 2.366 -4.461 -8.264 1.00 95.69 91 ILE A CA 1
ATOM 687 C C . ILE A 1 91 ? 1.550 -5.742 -8.337 1.00 95.69 91 ILE A C 1
ATOM 689 O O . ILE A 1 91 ? 0.624 -5.870 -7.548 1.00 95.69 91 ILE A O 1
ATOM 693 N N . VAL A 1 92 ? 1.912 -6.717 -9.177 1.00 97.25 92 VAL A N 1
ATOM 694 C CA . VAL A 1 92 ? 1.207 -8.007 -9.245 1.00 97.25 92 VAL A CA 1
ATOM 695 C C . VAL A 1 92 ? 1.266 -8.721 -7.893 1.00 97.25 92 VAL A C 1
ATOM 697 O O . VAL A 1 92 ? 0.236 -9.175 -7.390 1.00 97.25 92 VAL A O 1
ATOM 700 N N . ARG A 1 93 ? 2.435 -8.768 -7.237 1.00 98.06 93 ARG A N 1
ATOM 701 C CA . ARG A 1 93 ? 2.546 -9.374 -5.895 1.00 98.06 93 ARG A CA 1
ATOM 702 C C . ARG A 1 93 ? 1.774 -8.601 -4.836 1.00 98.06 93 ARG A C 1
ATOM 704 O O . ARG A 1 93 ? 1.123 -9.204 -3.982 1.00 98.06 93 ARG A O 1
ATOM 711 N N . TRP A 1 94 ? 1.815 -7.276 -4.896 1.00 98.25 94 TRP A N 1
ATOM 712 C CA . TRP A 1 94 ? 1.080 -6.435 -3.960 1.00 98.25 94 TRP A CA 1
ATOM 713 C C . TRP A 1 94 ? -0.436 -6.549 -4.173 1.00 98.25 94 TRP A C 1
ATOM 715 O O . TRP A 1 94 ? -1.188 -6.571 -3.205 1.00 98.25 94 TRP A O 1
ATOM 725 N N . PHE A 1 95 ? -0.889 -6.688 -5.417 1.00 97.62 95 PHE A N 1
ATOM 726 C CA . PHE A 1 95 ? -2.290 -6.872 -5.792 1.00 97.62 95 PHE A CA 1
ATOM 727 C C . PHE A 1 95 ? -2.811 -8.227 -5.305 1.00 97.62 95 PHE A C 1
ATOM 729 O O . PHE A 1 95 ? -3.853 -8.282 -4.655 1.00 97.62 95 PHE A O 1
ATOM 736 N N . GLN A 1 96 ? -2.033 -9.298 -5.509 1.00 97.81 96 GLN A N 1
ATOM 737 C CA . GLN A 1 96 ? -2.308 -10.632 -4.962 1.00 97.81 96 GLN A CA 1
ATOM 738 C C . GLN A 1 96 ? -2.471 -10.592 -3.439 1.00 97.81 96 GLN A C 1
ATOM 740 O O . GLN A 1 96 ? -3.446 -11.117 -2.913 1.00 97.81 96 GLN A O 1
ATOM 745 N N . TRP A 1 97 ? -1.550 -9.942 -2.723 1.00 98.00 97 TRP A N 1
ATOM 746 C CA . TRP A 1 97 ? -1.657 -9.788 -1.270 1.00 98.00 97 TRP A CA 1
ATOM 747 C C . TRP A 1 97 ? -2.839 -8.903 -0.853 1.00 98.00 97 TRP A C 1
ATOM 749 O O . TRP A 1 97 ? -3.554 -9.223 0.098 1.00 98.00 97 TRP A O 1
ATOM 759 N N . GLY A 1 98 ? -3.071 -7.810 -1.581 1.00 97.88 98 GLY A N 1
ATOM 760 C CA . GLY A 1 98 ? -4.165 -6.879 -1.337 1.00 97.88 98 GLY A CA 1
ATOM 761 C C . GLY A 1 98 ? -5.530 -7.560 -1.395 1.00 97.88 98 GLY A C 1
ATOM 762 O O . GLY A 1 98 ? -6.398 -7.212 -0.601 1.00 97.88 98 GLY A O 1
ATOM 763 N N . ALA A 1 99 ? -5.713 -8.561 -2.264 1.00 97.81 99 ALA A N 1
ATOM 764 C CA . ALA A 1 99 ? -6.958 -9.329 -2.361 1.00 97.81 99 ALA A CA 1
ATOM 765 C C . ALA A 1 99 ? -7.332 -10.058 -1.053 1.00 97.81 99 ALA A C 1
ATOM 767 O O . ALA A 1 99 ? -8.494 -10.400 -0.847 1.00 97.81 99 ALA A O 1
ATOM 768 N N . PHE A 1 100 ? -6.362 -10.263 -0.155 1.00 97.00 100 PHE A N 1
ATOM 769 C CA . PHE A 1 100 ? -6.555 -10.863 1.167 1.00 97.00 100 PHE A CA 1
ATOM 770 C C . PHE A 1 100 ? -6.459 -9.843 2.314 1.00 97.00 100 PHE A C 1
ATOM 772 O O . PHE A 1 100 ? -6.474 -10.228 3.484 1.00 97.00 100 PHE A O 1
ATOM 779 N N . CYS A 1 101 ? -6.343 -8.548 2.009 1.00 96.94 101 CYS A N 1
ATOM 780 C CA . CYS A 1 101 ? -6.386 -7.481 3.005 1.00 96.94 101 CYS A CA 1
ATOM 781 C C . CYS A 1 101 ? -7.840 -7.071 3.319 1.00 96.94 101 CYS A C 1
ATOM 783 O O . CYS A 1 101 ? -8.719 -7.243 2.475 1.00 96.94 101 CYS A O 1
ATOM 785 N N . PRO A 1 102 ? -8.114 -6.495 4.510 1.00 94.94 102 PRO A N 1
ATOM 786 C CA . PRO A 1 102 ? -9.472 -6.124 4.921 1.00 94.94 102 PRO A CA 1
ATOM 787 C C . PRO A 1 102 ? -10.211 -5.207 3.941 1.00 94.94 102 PRO A C 1
ATOM 789 O O . PRO A 1 102 ? -11.426 -5.313 3.806 1.00 94.94 102 PRO A O 1
ATOM 792 N N . LEU A 1 103 ? -9.486 -4.309 3.267 1.00 95.06 103 LEU A N 1
ATOM 793 C CA . LEU A 1 103 ? -10.003 -3.514 2.157 1.00 95.06 103 LEU A CA 1
ATOM 794 C C . LEU A 1 103 ? -9.078 -3.694 0.950 1.00 95.06 103 LEU A C 1
ATOM 796 O O . LEU A 1 103 ? -7.856 -3.625 1.083 1.00 95.06 103 LEU A O 1
ATOM 800 N N . PHE A 1 104 ? -9.665 -3.890 -0.229 1.00 97.06 104 PHE A N 1
ATOM 801 C CA . PHE A 1 104 ? -8.935 -4.034 -1.483 1.00 97.06 104 PHE A CA 1
ATOM 802 C C . PHE A 1 104 ? -8.921 -2.705 -2.243 1.00 97.06 104 PHE A C 1
ATOM 804 O O . PHE A 1 104 ? -9.960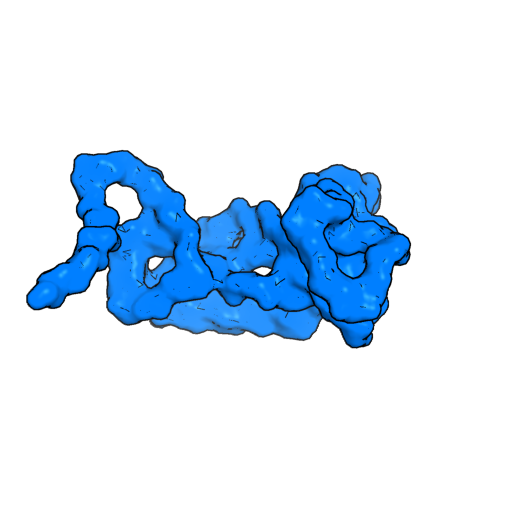 -2.258 -2.728 1.00 97.06 104 PHE A O 1
ATOM 811 N N . ARG A 1 105 ? -7.760 -2.036 -2.310 1.00 96.62 105 ARG A N 1
ATOM 812 C CA . ARG A 1 105 ? -7.665 -0.669 -2.845 1.00 96.62 105 ARG A CA 1
ATOM 813 C C . ARG A 1 105 ? -6.422 -0.438 -3.703 1.00 96.62 105 ARG A C 1
ATOM 815 O O . ARG A 1 105 ? -5.301 -0.380 -3.199 1.00 96.62 105 ARG A O 1
ATOM 822 N N . LEU A 1 106 ? -6.648 -0.197 -4.993 1.00 96.25 106 LEU A N 1
ATOM 823 C CA . LEU A 1 106 ? -5.627 0.254 -5.936 1.00 96.25 106 LEU A CA 1
ATOM 824 C C . LEU A 1 106 ? -5.528 1.784 -5.927 1.00 96.25 106 LEU A C 1
ATOM 826 O O . LEU A 1 106 ? -6.505 2.484 -6.180 1.00 96.25 106 LEU A O 1
ATOM 830 N N . HIS A 1 107 ? -4.344 2.303 -5.612 1.00 94.75 107 HIS A N 1
ATOM 831 C CA . HIS A 1 107 ? -4.044 3.733 -5.606 1.00 94.75 107 HIS A CA 1
ATOM 832 C C . HIS A 1 107 ? -2.537 3.952 -5.772 1.00 94.75 107 HIS A C 1
ATOM 834 O O . HIS A 1 107 ? -1.747 3.031 -5.570 1.00 94.75 107 HIS A O 1
ATOM 840 N N . GLY A 1 108 ? -2.147 5.170 -6.135 1.00 91.38 108 GLY A N 1
ATOM 841 C CA . GLY A 1 108 ? -0.760 5.609 -6.141 1.00 91.38 108 GLY A CA 1
ATOM 842 C C . GLY A 1 108 ? -0.489 6.695 -7.175 1.00 91.38 108 GLY A C 1
ATOM 843 O O . GLY A 1 108 ? -1.266 6.916 -8.102 1.00 91.38 108 GLY A O 1
ATOM 844 N N . CYS A 1 109 ? 0.641 7.365 -7.004 1.00 87.75 109 CYS A N 1
ATOM 845 C CA . CYS A 1 109 ? 1.213 8.324 -7.931 1.00 87.75 109 CYS A CA 1
ATOM 846 C C . CYS A 1 109 ? 2.285 7.622 -8.779 1.00 87.75 109 CYS A C 1
ATOM 848 O O . CYS A 1 109 ? 3.421 7.412 -8.345 1.00 87.75 109 CYS A O 1
ATOM 850 N N . ARG A 1 110 ? 1.907 7.211 -9.991 1.00 86.19 110 ARG A N 1
ATOM 851 C CA . ARG A 1 110 ? 2.831 6.588 -10.950 1.00 86.19 110 ARG A CA 1
ATOM 852 C C . ARG A 1 110 ? 3.692 7.635 -11.640 1.00 86.19 110 ARG A C 1
ATOM 854 O O . ARG A 1 110 ? 3.403 8.813 -11.567 1.00 86.19 110 ARG A O 1
ATOM 861 N N . THR A 1 111 ? 4.761 7.244 -12.311 1.00 74.88 111 THR A N 1
ATOM 862 C CA . THR A 1 111 ? 5.595 8.162 -13.099 1.00 74.88 111 THR A CA 1
ATOM 863 C C . THR A 1 111 ? 5.806 7.586 -14.485 1.00 74.88 111 THR A C 1
ATOM 865 O O . THR A 1 111 ? 6.043 6.390 -14.629 1.00 74.88 111 THR A O 1
ATOM 868 N N . GLY A 1 112 ? 5.723 8.432 -15.511 1.00 64.88 112 GLY A N 1
ATOM 869 C CA . GLY A 1 112 ? 6.104 8.033 -16.862 1.00 64.88 112 GLY A CA 1
ATOM 870 C C . GLY A 1 112 ? 7.620 7.819 -16.971 1.00 64.88 112 GLY A C 1
ATOM 871 O O . GLY A 1 112 ? 8.372 8.362 -16.158 1.00 64.88 112 GLY A O 1
ATOM 872 N N . PRO A 1 113 ? 8.094 7.083 -17.991 1.00 60.25 113 PRO A N 1
ATOM 873 C CA . PRO A 1 113 ? 9.521 6.816 -18.193 1.00 60.25 113 PRO A CA 1
ATOM 874 C C . PRO A 1 113 ? 10.361 8.088 -18.412 1.00 60.25 113 PRO A C 1
ATOM 876 O O . PRO A 1 113 ? 11.568 8.070 -18.194 1.00 60.25 113 PRO A O 1
ATOM 879 N N . THR A 1 114 ? 9.736 9.198 -18.816 1.00 57.38 114 THR A N 1
ATOM 880 C CA . THR A 1 114 ? 10.387 10.495 -19.064 1.00 57.38 114 THR A CA 1
ATOM 881 C C . THR A 1 114 ? 10.311 11.466 -17.881 1.00 57.38 114 THR A C 1
ATOM 883 O O . THR A 1 114 ? 10.705 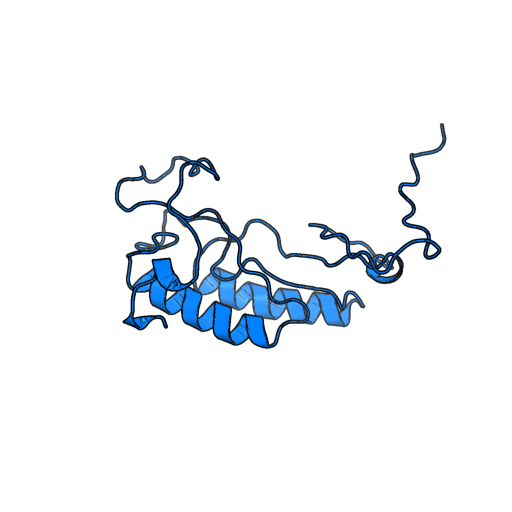12.622 -18.028 1.00 57.38 114 THR A O 1
ATOM 886 N N . TRP A 1 115 ? 9.778 11.052 -16.725 1.00 61.31 115 TRP A N 1
ATOM 887 C CA . TRP A 1 115 ? 9.650 11.944 -15.570 1.00 61.31 115 TRP A CA 1
ATOM 888 C C . TRP A 1 115 ? 11.014 12.174 -14.887 1.00 61.31 115 TRP A C 1
ATOM 890 O O . TRP A 1 115 ? 11.702 11.192 -14.586 1.00 61.31 115 TRP A O 1
ATOM 900 N N . PRO A 1 116 ? 11.422 13.428 -14.601 1.00 56.97 116 PRO A N 1
ATOM 901 C CA . PRO A 1 116 ? 12.705 13.711 -13.963 1.00 56.97 116 PRO A CA 1
ATOM 902 C C . PRO A 1 116 ? 12.834 13.031 -12.594 1.00 56.97 116 PRO A C 1
ATOM 904 O O . PRO A 1 116 ? 11.966 13.146 -11.727 1.00 56.97 116 PRO A O 1
ATOM 907 N N . ALA A 1 117 ? 13.949 12.335 -12.368 1.00 52.62 117 ALA A N 1
ATOM 908 C CA . ALA A 1 117 ? 14.260 11.793 -11.052 1.00 52.62 117 ALA A CA 1
ATOM 909 C C . ALA A 1 117 ? 14.457 12.943 -10.047 1.00 52.62 117 ALA A C 1
ATOM 911 O O . ALA A 1 117 ? 15.312 13.798 -10.251 1.00 52.62 117 ALA A O 1
ATOM 912 N N . GLY A 1 118 ? 13.690 12.944 -8.954 1.00 48.53 118 GLY A N 1
ATOM 913 C CA . GLY A 1 118 ? 13.827 13.931 -7.876 1.00 48.53 118 GLY A CA 1
ATOM 914 C C . GLY A 1 118 ? 12.794 15.058 -7.886 1.00 48.53 118 GLY A C 1
ATOM 915 O O . GLY A 1 118 ? 12.702 15.774 -6.893 1.00 48.53 118 GLY A O 1
ATOM 916 N N . GLU A 1 119 ? 11.966 15.174 -8.926 1.00 53.53 119 GLU A N 1
ATOM 917 C CA . GLU A 1 119 ? 10.756 15.990 -8.842 1.00 53.53 119 GLU A CA 1
ATOM 918 C C . GLU A 1 119 ? 9.609 15.114 -8.337 1.00 53.53 119 GLU A C 1
ATOM 920 O O . GLU A 1 119 ? 9.343 14.074 -8.955 1.00 53.53 119 GLU A O 1
ATOM 925 N N . PRO A 1 120 ? 8.943 15.466 -7.218 1.00 49.81 120 PRO A N 1
ATOM 926 C CA . PRO A 1 120 ? 7.772 14.728 -6.778 1.00 49.81 120 PRO A CA 1
ATOM 927 C C . PRO A 1 120 ? 6.769 14.775 -7.924 1.00 49.81 120 PRO A C 1
ATOM 929 O O . PRO A 1 120 ? 6.264 15.845 -8.256 1.00 49.81 120 PRO A O 1
ATOM 932 N N . GLY A 1 121 ? 6.547 13.624 -8.566 1.00 51.94 121 GLY A N 1
ATOM 933 C CA . GLY A 1 121 ? 5.536 13.470 -9.601 1.00 51.94 121 GLY A CA 1
ATOM 934 C C . GLY A 1 121 ? 4.271 14.164 -9.142 1.00 51.94 121 GLY A C 1
ATOM 935 O O . GLY A 1 121 ? 3.738 13.802 -8.089 1.00 51.94 121 GLY A O 1
ATOM 936 N N . LEU A 1 122 ? 3.840 15.205 -9.859 1.00 56.75 122 LEU A N 1
ATOM 937 C CA . LEU A 1 122 ? 2.583 15.867 -9.542 1.00 56.75 122 LEU A CA 1
ATOM 938 C C . LEU A 1 122 ? 1.496 14.819 -9.759 1.00 56.75 122 LEU A C 1
ATOM 940 O O . LEU A 1 122 ? 1.153 14.498 -10.896 1.00 56.75 122 LEU A O 1
ATOM 944 N N . CYS A 1 123 ? 1.011 14.236 -8.662 1.00 57.78 123 CYS A N 1
ATOM 945 C CA . CYS A 1 123 ? -0.074 13.268 -8.674 1.00 57.78 123 CYS A CA 1
ATOM 946 C C . CYS A 1 123 ? -1.248 13.889 -9.443 1.00 57.78 123 CYS A C 1
ATOM 948 O O . CYS A 1 123 ? -1.757 14.935 -9.041 1.00 57.78 123 CYS A O 1
ATOM 950 N N . GLY A 1 124 ? -1.605 13.301 -10.591 1.00 54.12 124 GLY A N 1
ATOM 951 C CA . GLY A 1 124 ? -2.590 13.860 -11.529 1.00 54.12 124 GLY A CA 1
ATOM 952 C C . GLY A 1 124 ? -2.035 14.346 -12.877 1.00 54.12 124 GLY A C 1
ATOM 953 O O . GLY A 1 124 ? -2.821 14.638 -13.770 1.00 54.12 124 GLY A O 1
ATOM 954 N N . GLN A 1 125 ? -0.713 14.391 -13.066 1.00 58.06 125 GLN A N 1
ATOM 955 C CA . GLN A 1 125 ? -0.053 14.557 -14.380 1.00 58.06 125 GLN A CA 1
ATOM 956 C C . GLN A 1 125 ? 0.625 13.264 -14.860 1.00 58.06 125 GLN A C 1
ATOM 958 O O . GLN A 1 125 ? 1.416 13.246 -15.802 1.00 58.06 125 GLN A O 1
ATOM 963 N N . THR A 1 126 ? 0.353 12.180 -14.149 1.00 63.03 126 THR A N 1
ATOM 964 C CA . THR A 1 126 ? 1.065 10.917 -14.211 1.00 63.03 126 THR A CA 1
ATOM 965 C C . THR A 1 126 ? 0.293 9.893 -15.040 1.00 63.03 126 THR A C 1
ATOM 967 O O . THR A 1 126 ? -0.911 10.061 -15.240 1.00 63.03 126 THR A O 1
ATOM 970 N N . PRO A 1 127 ? 0.957 8.851 -15.582 1.00 68.62 127 PRO A N 1
ATOM 971 C CA . PRO A 1 127 ? 0.257 7.824 -16.336 1.00 68.62 127 PRO A CA 1
ATOM 972 C C . PRO A 1 127 ? -0.820 7.161 -15.475 1.00 68.62 127 PRO A C 1
ATOM 974 O O . PRO A 1 127 ? -0.697 7.056 -14.253 1.00 68.62 127 PRO A O 1
ATOM 977 N N . SER A 1 128 ? -1.864 6.716 -16.163 1.00 80.44 128 SER A N 1
ATOM 978 C CA . SER A 1 128 ? -3.003 5.996 -15.609 1.00 80.44 128 SER A CA 1
ATOM 979 C C . SER A 1 128 ? -2.567 4.806 -14.732 1.00 80.44 128 SER A C 1
ATOM 981 O O . SER A 1 128 ? -1.506 4.217 -14.954 1.00 80.44 128 SER A O 1
ATOM 983 N N . ASN A 1 129 ? -3.358 4.468 -13.709 1.00 90.00 129 ASN A N 1
ATOM 984 C CA . ASN A 1 129 ? -3.039 3.425 -12.716 1.00 90.00 129 ASN A CA 1
ATOM 985 C C . ASN A 1 129 ? -4.058 2.273 -12.730 1.00 90.00 129 ASN A C 1
ATOM 987 O O . ASN A 1 129 ? -4.273 1.613 -11.716 1.00 90.00 129 ASN A O 1
ATOM 991 N N . GLU A 1 130 ? -4.732 2.046 -13.850 1.00 91.25 130 GLU A N 1
ATOM 992 C CA . GLU A 1 130 ? -5.649 0.925 -14.019 1.00 91.25 130 GLU A CA 1
ATOM 993 C C . GLU A 1 130 ? -4.884 -0.372 -14.287 1.00 91.25 130 GLU A C 1
ATOM 995 O O . GLU A 1 130 ? -3.705 -0.372 -14.638 1.00 91.25 130 GLU A O 1
ATOM 1000 N N . VAL A 1 131 ? -5.570 -1.499 -14.113 1.00 91.94 131 VAL A N 1
ATOM 1001 C CA . VAL A 1 131 ? -4.966 -2.838 -14.187 1.00 91.94 131 VAL A CA 1
ATOM 1002 C C . VAL A 1 131 ? -4.307 -3.125 -15.542 1.00 91.94 131 VAL A C 1
ATOM 1004 O O . VAL A 1 131 ? -3.211 -3.673 -15.576 1.00 91.94 131 VAL A O 1
ATOM 1007 N N . TRP A 1 132 ? -4.891 -2.642 -16.641 1.00 89.06 132 TRP A N 1
ATOM 1008 C CA . TRP A 1 132 ? -4.366 -2.817 -18.002 1.00 89.06 132 TRP A CA 1
ATOM 1009 C C . TRP A 1 132 ? -3.118 -1.967 -18.305 1.00 89.06 132 TRP A C 1
ATOM 1011 O O . TRP A 1 132 ? -2.473 -2.143 -19.337 1.00 89.06 132 TRP A O 1
ATOM 1021 N N . MET A 1 133 ? -2.728 -1.037 -17.424 1.00 87.44 133 MET A N 1
ATOM 1022 C CA . MET A 1 133 ? -1.554 -0.174 -17.642 1.00 87.44 133 MET A CA 1
ATOM 1023 C C . MET A 1 133 ? -0.219 -0.887 -17.426 1.00 87.44 133 MET A C 1
ATOM 1025 O O . MET A 1 133 ? 0.835 -0.334 -17.749 1.00 87.44 133 MET A O 1
ATOM 1029 N N . TYR A 1 134 ? -0.256 -2.100 -16.879 1.00 89.50 134 TYR A N 1
ATOM 1030 C CA . TYR A 1 134 ? 0.928 -2.881 -16.545 1.00 89.50 134 TYR A CA 1
ATOM 1031 C C . TYR A 1 134 ? 1.305 -3.893 -17.633 1.00 89.50 134 TYR A C 1
ATOM 1033 O O . TYR A 1 134 ? 2.314 -4.577 -17.484 1.00 89.50 134 TYR A O 1
ATOM 1041 N N . GLY A 1 135 ? 0.589 -3.913 -18.763 1.00 85.75 135 GLY A N 1
ATOM 1042 C CA . GLY A 1 135 ? 0.825 -4.808 -19.901 1.00 85.75 135 GLY A CA 1
ATOM 1043 C C . GLY A 1 135 ? 0.150 -6.172 -19.743 1.00 85.75 135 GLY A C 1
ATOM 1044 O O . GLY A 1 135 ? -0.143 -6.589 -18.629 1.00 85.75 135 GLY A O 1
ATOM 1045 N N . GLU A 1 136 ? -0.053 -6.875 -20.861 1.00 86.81 136 GLU A N 1
ATOM 1046 C CA . GLU A 1 136 ? -0.784 -8.158 -20.911 1.00 86.81 136 GLU A CA 1
ATOM 1047 C C . GLU A 1 136 ? -0.168 -9.248 -20.021 1.00 86.81 136 GLU A C 1
ATOM 1049 O O . GLU A 1 136 ? -0.867 -10.107 -19.509 1.00 86.81 136 GLU A O 1
ATOM 1054 N N . GLU A 1 137 ? 1.144 -9.199 -19.780 1.00 85.25 137 GLU A N 1
ATOM 1055 C CA . GLU A 1 137 ? 1.830 -10.136 -18.877 1.00 85.25 137 GLU A CA 1
ATOM 1056 C C . GLU A 1 137 ? 1.406 -9.998 -17.402 1.00 85.25 137 GLU A C 1
ATOM 1058 O O . GLU A 1 137 ? 1.753 -10.851 -16.584 1.00 85.25 137 GLU A O 1
ATOM 1063 N N . ALA A 1 138 ? 0.735 -8.900 -17.041 1.00 82.94 138 ALA A N 1
ATOM 1064 C CA . ALA A 1 138 ? 0.264 -8.618 -15.688 1.00 82.94 138 ALA A CA 1
ATOM 1065 C C . ALA A 1 138 ? -1.225 -8.949 -15.469 1.00 82.94 138 ALA A C 1
ATOM 1067 O O . ALA A 1 138 ? -1.676 -8.863 -14.323 1.00 82.94 138 ALA A O 1
ATOM 1068 N N . GLU A 1 139 ? -1.964 -9.284 -16.534 1.00 72.56 139 GLU A N 1
ATOM 1069 C CA . GLU A 1 139 ? -3.377 -9.706 -16.501 1.00 72.56 139 GLU A CA 1
ATOM 1070 C C . GLU A 1 139 ? -3.517 -11.201 -16.168 1.00 72.56 139 GLU A C 1
ATOM 1072 O O . GLU A 1 139 ? -4.427 -11.531 -15.370 1.00 72.56 139 GLU A O 1
#

Organism: NCBI:txid156173

Radius of gyration: 16.87 Å; chains: 1; bounding box: 45×38×44 Å